Protein AF-A0A316F1B2-F1 (afdb_monomer_lite)

Foldseek 3Di:
DDDDDPPFPCPDDNDGDDDLVDWDDLPDFAKDKDWAQCDDPDPVSRDGDCVLVVVVVVQVVCVVVVHDAFDKDWDADPSRIIMIMGGDPQADSRGDGRDDDDPCRVVVHDPVDPPPDDVVVVVVVVVVVVVVVPDDD

InterPro domains:
  IPR012893 HipA-like, C-terminal [PF07804] (26-126)

Sequence (137 aa):
MHKRRFLSLTHAIGCLIRWAFVGPRPDEEHWLSKFGGVESANPNDHQAQPFNRVEYTYALLTKELGIDMAPVDFIEEPTGRFHFLTKRFDRTADGGRIHMHGLAGLAHIDYNIPRAYSYDQYFRWRRIMFVVSASPR

Organism: NCBI:txid942865

Secondary structure (DSSP, 8-state):
----------TTTS-----TTSPPPTT---EEEEPTT--SSSGGG----THHHHHHHHHHHHHHTT-----EEEEE-TTS-EEEEEE-TTB-TTSPBPP---HHHHTT--TTSTTS--HHHHHHHHHHHHHHHHS--

Structure (mmCIF, N/CA/C/O backbone):
data_AF-A0A316F1B2-F1
#
_entry.id   AF-A0A316F1B2-F1
#
loop_
_atom_site.group_PDB
_atom_site.id
_atom_site.type_symbol
_atom_site.label_atom_id
_atom_site.label_alt_id
_atom_site.label_comp_id
_atom_site.label_asym_id
_atom_site.label_entity_id
_atom_site.label_seq_id
_atom_site.pdbx_PDB_ins_code
_atom_site.Cartn_x
_atom_site.Cartn_y
_atom_site.Cartn_z
_atom_site.occupancy
_atom_site.B_iso_or_equiv
_atom_site.auth_seq_id
_atom_site.auth_comp_id
_atom_site.auth_asym_id
_atom_site.auth_atom_id
_atom_site.pdbx_PDB_model_num
ATOM 1 N N . MET A 1 1 ? 15.876 -1.567 42.263 1.00 32.38 1 MET A N 1
ATOM 2 C CA . MET A 1 1 ? 15.030 -2.250 41.256 1.00 32.38 1 MET A CA 1
ATOM 3 C C . MET A 1 1 ? 14.630 -1.259 40.169 1.00 32.38 1 MET A C 1
ATOM 5 O O . MET A 1 1 ? 13.634 -0.560 40.293 1.00 32.38 1 MET A O 1
ATOM 9 N N . HIS A 1 2 ? 15.455 -1.142 39.129 1.00 26.28 2 HIS A N 1
ATOM 10 C CA . HIS A 1 2 ? 15.215 -0.244 38.001 1.00 26.28 2 HIS A CA 1
ATOM 11 C C . HIS A 1 2 ? 14.246 -0.893 37.009 1.00 26.28 2 HIS A C 1
ATOM 13 O O . HIS A 1 2 ? 14.614 -1.819 36.285 1.00 26.28 2 HIS A O 1
ATOM 19 N N . LYS A 1 3 ? 12.994 -0.418 36.983 1.00 27.39 3 LYS A N 1
ATOM 20 C CA . LYS A 1 3 ? 12.063 -0.743 35.899 1.00 27.39 3 LYS A CA 1
ATOM 21 C C . LYS A 1 3 ? 12.595 -0.108 34.614 1.00 27.39 3 LYS A C 1
ATOM 23 O O . LYS A 1 3 ? 12.885 1.084 34.558 1.00 27.39 3 LYS A O 1
ATOM 28 N N . ARG A 1 4 ? 12.816 -0.983 33.637 1.00 26.22 4 ARG A N 1
ATOM 29 C CA . ARG A 1 4 ? 13.503 -0.747 32.370 1.00 26.22 4 ARG A CA 1
ATOM 30 C C . ARG A 1 4 ? 12.895 0.442 31.627 1.00 26.22 4 ARG A C 1
ATOM 32 O O . ARG A 1 4 ? 11.681 0.527 31.467 1.00 26.22 4 ARG A O 1
ATOM 39 N N . ARG A 1 5 ? 13.783 1.320 31.160 1.00 23.28 5 ARG A N 1
ATOM 40 C CA . ARG A 1 5 ? 13.513 2.390 30.201 1.00 23.28 5 ARG A CA 1
ATOM 41 C C . ARG A 1 5 ? 12.881 1.767 28.954 1.00 23.28 5 ARG A C 1
ATOM 43 O O . ARG A 1 5 ? 13.552 1.050 28.219 1.00 23.28 5 ARG A O 1
ATOM 50 N N . PHE A 1 6 ? 11.593 2.017 28.742 1.00 25.91 6 PHE A N 1
ATOM 51 C CA . PHE A 1 6 ? 10.985 1.887 27.425 1.00 25.91 6 PHE A CA 1
ATOM 52 C C . PHE A 1 6 ? 11.516 3.066 26.611 1.00 25.91 6 PHE A C 1
ATOM 54 O O . PHE A 1 6 ? 11.228 4.217 26.937 1.00 25.91 6 PHE A O 1
ATOM 61 N N . LEU A 1 7 ? 12.356 2.795 25.612 1.00 24.92 7 LEU A N 1
ATOM 62 C CA . LEU A 1 7 ? 12.759 3.811 24.648 1.00 24.92 7 LEU A CA 1
ATOM 63 C C . LEU A 1 7 ? 11.536 4.077 23.762 1.00 24.92 7 LEU A C 1
ATOM 65 O O . LEU A 1 7 ? 11.276 3.371 22.792 1.00 24.92 7 LEU A O 1
ATOM 69 N N . SER A 1 8 ? 10.713 5.023 24.197 1.00 28.61 8 SER A N 1
ATOM 70 C CA . SER A 1 8 ? 9.587 5.526 23.430 1.00 28.61 8 SER A CA 1
ATOM 71 C C . SER A 1 8 ? 10.141 6.474 22.370 1.00 28.61 8 SER A C 1
ATOM 73 O O . SER A 1 8 ? 10.709 7.511 22.710 1.00 28.61 8 SER A O 1
ATOM 75 N N . LEU A 1 9 ? 9.995 6.126 21.090 1.00 32.53 9 LEU A N 1
ATOM 76 C CA . LEU A 1 9 ? 10.216 7.028 19.952 1.00 32.53 9 LEU A CA 1
ATOM 77 C C . LEU A 1 9 ? 9.085 8.081 19.887 1.00 32.53 9 LEU A C 1
ATOM 79 O O . LEU A 1 9 ? 8.445 8.254 18.860 1.00 32.53 9 LEU A O 1
ATOM 83 N N . THR A 1 10 ? 8.784 8.762 20.999 1.00 39.09 10 THR A N 1
ATOM 84 C CA . THR A 1 10 ? 7.703 9.766 21.086 1.00 39.09 10 THR A CA 1
ATOM 85 C C . THR A 1 10 ? 8.151 11.191 20.780 1.00 39.09 10 THR A C 1
ATOM 87 O O . THR A 1 10 ? 7.342 12.105 20.888 1.00 39.09 10 THR A O 1
ATOM 90 N N . HIS A 1 11 ? 9.413 11.442 20.429 1.00 32.66 11 HIS A N 1
ATOM 91 C CA . HIS A 1 11 ? 9.947 12.801 20.559 1.00 32.66 11 HIS A CA 1
ATOM 92 C C . HIS A 1 11 ? 9.794 13.735 19.348 1.00 32.66 11 HIS A C 1
ATOM 94 O O . HIS A 1 11 ? 10.520 14.721 19.282 1.00 32.66 11 HIS A O 1
ATOM 100 N N . ALA A 1 12 ? 8.861 13.493 18.416 1.00 34.72 12 ALA A N 1
ATOM 101 C CA . ALA A 1 12 ? 8.674 14.452 17.317 1.00 34.72 12 ALA A CA 1
ATOM 102 C C . ALA 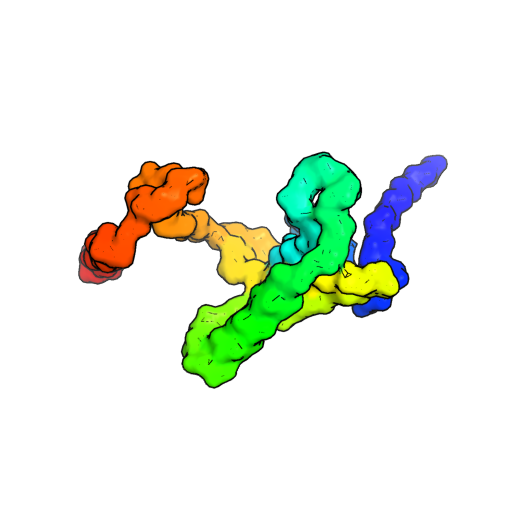A 1 12 ? 7.240 14.714 16.819 1.00 34.72 12 ALA A C 1
ATOM 104 O O . ALA A 1 12 ? 7.019 15.808 16.316 1.00 34.72 12 ALA A O 1
ATOM 105 N N . ILE A 1 13 ? 6.259 13.799 16.929 1.00 41.38 13 ILE A N 1
ATOM 106 C CA . ILE A 1 13 ? 4.991 13.960 16.159 1.00 41.38 13 ILE A CA 1
ATOM 107 C C . ILE A 1 13 ? 3.713 13.577 16.940 1.00 41.38 13 ILE A C 1
ATOM 109 O O . ILE A 1 13 ? 2.655 13.375 16.365 1.00 41.38 13 ILE A O 1
ATOM 113 N N . GLY A 1 14 ? 3.760 13.437 18.269 1.00 53.97 14 GLY A N 1
ATOM 114 C CA . GLY A 1 14 ? 2.555 13.121 19.065 1.00 53.97 14 GLY A CA 1
ATOM 115 C C . GLY A 1 14 ? 1.926 11.736 18.810 1.00 53.97 14 GLY A C 1
ATOM 116 O O . GLY A 1 14 ? 0.950 11.381 19.463 1.00 53.97 14 GLY A O 1
ATOM 117 N N . CYS A 1 15 ? 2.499 10.923 17.917 1.00 60.22 15 CYS A N 1
ATOM 118 C CA . CYS A 1 15 ? 2.074 9.552 17.653 1.00 60.22 15 CYS A CA 1
ATOM 119 C C . CYS A 1 15 ? 2.814 8.575 18.585 1.00 60.22 15 CYS A C 1
ATOM 121 O O . CYS A 1 15 ? 4.048 8.516 18.594 1.00 60.22 15 CYS A O 1
ATOM 123 N N . LEU A 1 16 ? 2.072 7.809 19.391 1.00 74.50 16 LEU A N 1
ATOM 124 C CA . LEU A 1 16 ? 2.637 6.780 20.266 1.00 74.50 16 LEU A CA 1
ATOM 125 C C . LEU A 1 16 ? 2.839 5.481 19.475 1.00 74.50 16 LEU A C 1
ATOM 127 O O . LEU A 1 16 ? 1.909 4.698 19.299 1.00 74.50 16 LEU A O 1
ATOM 131 N N . ILE A 1 17 ? 4.070 5.217 19.037 1.00 83.31 17 ILE A N 1
ATOM 132 C CA . ILE A 1 17 ? 4.409 3.952 18.376 1.00 83.31 17 ILE A CA 1
ATOM 133 C C . ILE A 1 17 ? 4.743 2.898 19.429 1.00 83.31 17 ILE A C 1
ATOM 135 O O . ILE A 1 17 ? 5.656 3.065 20.243 1.00 83.31 17 ILE A O 1
ATOM 139 N 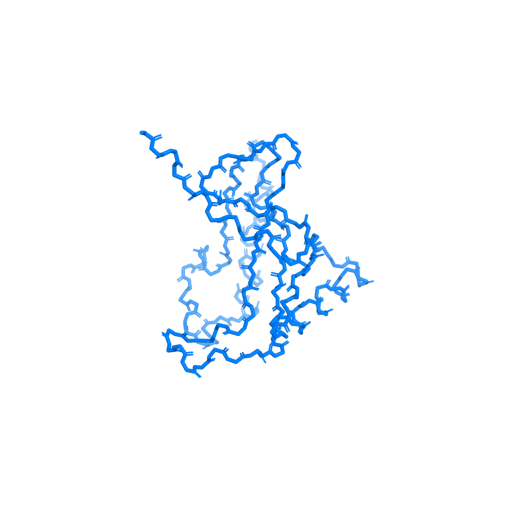N . ARG A 1 18 ? 4.028 1.774 19.383 1.00 85.88 18 ARG A N 1
ATOM 140 C CA . ARG A 1 18 ? 4.292 0.605 20.225 1.00 85.88 18 ARG A CA 1
ATOM 141 C C . ARG A 1 18 ? 4.874 -0.547 19.421 1.00 85.88 18 ARG A C 1
ATOM 143 O O . ARG A 1 18 ? 4.630 -0.704 18.230 1.00 85.88 18 ARG A O 1
ATOM 150 N N . TRP A 1 19 ? 5.645 -1.380 20.113 1.00 79.56 19 TRP A N 1
ATOM 151 C CA . TRP A 1 19 ? 6.234 -2.585 19.540 1.00 79.56 19 TRP A CA 1
ATOM 152 C C . TRP A 1 19 ? 5.157 -3.552 19.046 1.00 79.56 19 TRP A C 1
ATOM 154 O O . TRP A 1 19 ? 4.308 -3.986 19.822 1.00 79.56 19 TRP A O 1
ATOM 164 N N . ALA A 1 20 ? 5.265 -3.972 17.784 1.00 76.88 20 ALA A N 1
ATOM 165 C CA . ALA A 1 20 ? 4.284 -4.832 17.116 1.00 76.88 20 ALA A CA 1
ATOM 166 C C . ALA A 1 20 ? 4.151 -6.255 17.702 1.00 76.88 20 ALA A C 1
ATOM 168 O O . ALA A 1 20 ? 3.231 -6.982 17.336 1.00 76.88 20 ALA A O 1
ATOM 169 N N . PHE A 1 21 ? 5.065 -6.674 18.586 1.00 77.62 21 PHE A N 1
ATOM 170 C CA . PHE A 1 21 ? 5.000 -7.968 19.281 1.00 77.62 21 PHE A CA 1
ATOM 171 C C . PHE A 1 21 ? 4.114 -7.951 20.529 1.00 77.62 21 PHE A C 1
ATOM 173 O O . PHE A 1 21 ? 3.834 -9.008 21.090 1.00 77.62 21 PHE A O 1
ATOM 180 N N . VAL A 1 22 ? 3.678 -6.773 20.976 1.00 83.62 22 VAL A N 1
ATOM 181 C CA . VAL A 1 22 ? 2.729 -6.649 22.080 1.00 83.62 22 VAL A CA 1
ATOM 182 C C . VAL A 1 22 ? 1.333 -6.482 21.491 1.00 83.62 22 VAL A C 1
ATOM 184 O O . VAL A 1 22 ? 1.163 -5.735 20.530 1.00 83.62 22 VAL A O 1
ATOM 187 N N . GLY A 1 23 ? 0.338 -7.161 22.070 1.00 80.50 23 GLY A N 1
ATOM 188 C CA . GLY A 1 23 ? -1.056 -7.017 21.645 1.00 80.50 23 GLY A CA 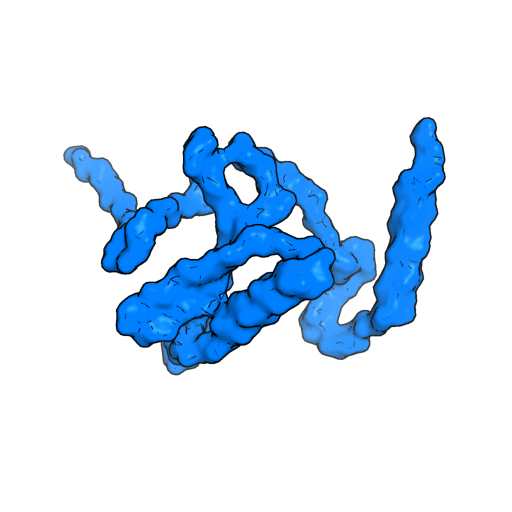1
ATOM 189 C C . GLY A 1 23 ? -1.513 -5.547 21.632 1.00 80.50 23 GLY A C 1
ATOM 190 O O . GLY 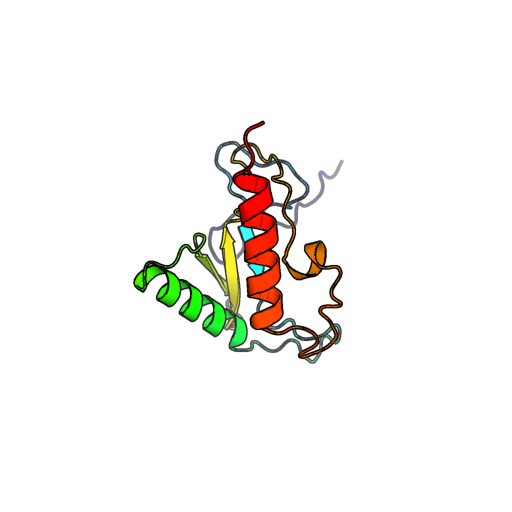A 1 23 ? -1.006 -4.742 22.440 1.00 80.50 23 GLY A O 1
ATOM 191 N N . PRO A 1 24 ? -2.419 -5.183 20.704 1.00 85.75 24 PRO A N 1
ATOM 192 C CA . PRO A 1 24 ? -2.999 -3.848 20.664 1.00 85.75 24 PRO A CA 1
ATOM 193 C C . PRO A 1 24 ? -3.889 -3.621 21.890 1.00 85.75 24 PRO A C 1
ATOM 195 O O . PRO A 1 24 ? -4.438 -4.561 22.471 1.00 85.75 24 PRO A O 1
ATOM 198 N N . ARG A 1 25 ? -4.016 -2.362 22.297 1.00 87.75 25 ARG A N 1
ATOM 199 C CA . ARG A 1 25 ? -5.077 -1.920 23.210 1.00 87.75 25 ARG A CA 1
ATOM 200 C C . ARG A 1 25 ? -6.366 -1.630 22.423 1.00 87.75 25 ARG A C 1
ATOM 202 O O . ARG A 1 25 ? -6.294 -1.507 21.204 1.00 87.75 25 ARG A O 1
ATOM 209 N N . PRO A 1 26 ? -7.532 -1.505 23.088 1.00 83.06 26 PRO A N 1
ATOM 210 C CA . PRO A 1 26 ? -8.812 -1.268 22.407 1.00 83.06 26 PRO A CA 1
ATOM 211 C C . PRO A 1 26 ? -8.856 -0.022 21.507 1.00 83.06 26 PRO A C 1
ATOM 213 O O . PRO A 1 26 ? -9.674 0.041 20.597 1.00 83.06 26 PRO A O 1
ATOM 216 N N . ASP A 1 27 ? -8.002 0.963 21.771 1.00 86.06 27 ASP A N 1
ATOM 217 C CA . ASP A 1 27 ? -7.892 2.245 21.071 1.00 86.06 27 ASP A CA 1
ATOM 218 C C . ASP A 1 27 ? -6.705 2.315 20.094 1.00 86.06 27 ASP A C 1
ATOM 220 O O . ASP A 1 27 ? -6.415 3.372 19.537 1.00 86.06 27 ASP A O 1
ATOM 224 N N . GLU A 1 28 ? -6.001 1.203 19.880 1.00 87.94 28 GLU A N 1
ATOM 225 C CA . GLU A 1 28 ? -4.802 1.165 19.050 1.00 87.94 28 GLU A CA 1
ATOM 226 C C . GLU A 1 28 ? -5.034 0.452 17.721 1.00 87.94 28 GLU A C 1
ATOM 228 O O . GLU A 1 28 ? -5.789 -0.512 17.609 1.00 87.94 28 GLU A O 1
ATOM 233 N N . GLU A 1 29 ? -4.306 0.898 16.702 1.00 90.12 29 GLU A N 1
ATOM 234 C CA . GLU A 1 29 ? -4.412 0.361 15.354 1.00 90.12 29 GLU A CA 1
ATOM 235 C C . GLU A 1 29 ? -3.102 -0.259 14.870 1.00 90.12 29 GLU A C 1
ATOM 237 O O . GLU A 1 29 ? -2.000 0.099 15.293 1.00 90.12 29 GLU A O 1
ATOM 242 N N . HIS A 1 30 ? -3.218 -1.172 13.907 1.00 91.56 30 HIS A N 1
ATOM 243 C CA . HIS A 1 30 ? -2.070 -1.798 13.273 1.00 91.56 30 HIS A CA 1
ATOM 244 C C . HIS A 1 30 ? -1.666 -1.073 11.995 1.00 91.56 30 HIS A C 1
ATOM 246 O O . HIS A 1 30 ? -2.388 -1.079 11.000 1.00 91.56 30 HIS A O 1
ATOM 252 N N . TRP A 1 31 ? -0.452 -0.537 12.007 1.00 93.12 31 TRP A N 1
ATOM 253 C CA . TRP A 1 31 ? 0.150 0.154 10.875 1.00 93.12 31 TRP A CA 1
ATOM 254 C C . TRP A 1 31 ? 1.440 -0.540 10.441 1.00 93.12 31 TRP A C 1
ATOM 256 O O . TRP A 1 31 ? 2.148 -1.154 11.244 1.00 93.12 31 TRP A O 1
ATOM 266 N N . LEU A 1 32 ? 1.725 -0.474 9.145 1.00 92.62 32 LEU A N 1
ATOM 267 C CA . LEU A 1 32 ? 2.999 -0.840 8.550 1.00 92.62 32 LEU A CA 1
ATOM 268 C C . LEU A 1 32 ? 3.748 0.449 8.222 1.00 92.62 32 LEU A C 1
ATOM 270 O O . LEU A 1 32 ? 3.214 1.312 7.528 1.00 92.62 32 LEU A O 1
ATOM 274 N N . SER A 1 33 ? 4.979 0.555 8.714 1.00 91.50 33 SER A N 1
ATOM 275 C CA . SER A 1 33 ? 5.863 1.682 8.434 1.00 91.50 33 SER A CA 1
ATOM 276 C C . SER A 1 33 ? 6.959 1.269 7.464 1.00 91.50 33 SER A C 1
ATOM 278 O O . SER A 1 33 ? 7.662 0.282 7.698 1.00 91.50 33 SER A O 1
ATOM 280 N N . LYS A 1 34 ? 7.108 2.037 6.386 1.00 89.69 34 LYS A N 1
ATOM 281 C CA . LYS A 1 34 ? 8.269 2.003 5.503 1.00 89.69 34 LYS A CA 1
ATOM 282 C C . LYS A 1 34 ? 9.176 3.168 5.862 1.00 89.69 34 LYS A C 1
ATOM 284 O O . LYS A 1 34 ? 8.791 4.334 5.734 1.00 89.69 34 LYS A O 1
ATOM 289 N N . PHE A 1 35 ? 10.385 2.848 6.311 1.00 87.75 35 PHE A N 1
ATOM 290 C CA . PHE A 1 35 ? 11.339 3.855 6.750 1.00 87.75 35 PHE A CA 1
ATOM 291 C C . PHE A 1 35 ? 11.948 4.606 5.564 1.00 87.75 35 PHE A C 1
ATOM 293 O O . PHE A 1 35 ? 12.322 3.989 4.569 1.00 87.75 35 PHE A O 1
ATOM 300 N N . GLY A 1 36 ? 12.027 5.934 5.666 1.00 83.94 36 GLY A N 1
ATOM 301 C CA . GLY A 1 36 ? 12.722 6.763 4.686 1.00 83.94 36 GLY A CA 1
ATOM 302 C C . GLY A 1 36 ? 14.233 6.710 4.884 1.00 83.94 36 GLY A C 1
ATOM 303 O O . GLY A 1 36 ? 14.713 6.771 6.016 1.00 83.94 36 GLY A O 1
ATOM 304 N N . GLY A 1 37 ? 14.976 6.619 3.779 1.00 74.25 37 GLY A N 1
ATOM 305 C CA . GLY A 1 37 ? 16.441 6.652 3.781 1.00 74.25 37 GLY A CA 1
ATOM 306 C C . GLY A 1 37 ? 17.122 5.374 4.271 1.00 74.25 37 GLY A C 1
ATOM 307 O O . GLY A 1 37 ? 18.200 5.445 4.849 1.00 74.25 37 GLY A O 1
ATOM 308 N N . VAL A 1 38 ? 16.496 4.213 4.058 1.00 68.75 38 VAL A N 1
ATOM 309 C CA . VAL A 1 38 ? 17.101 2.893 4.294 1.00 68.75 38 VAL A CA 1
ATOM 310 C C . VAL A 1 38 ? 17.173 2.160 2.953 1.00 68.75 38 VAL A C 1
ATOM 312 O O . VAL A 1 38 ? 16.228 1.478 2.569 1.00 68.75 38 VAL A O 1
ATOM 315 N N . GLU A 1 39 ? 18.266 2.345 2.211 1.00 58.72 39 GLU A N 1
ATOM 316 C CA . GLU A 1 39 ? 18.469 1.692 0.904 1.00 58.72 39 GLU A CA 1
ATOM 317 C C . GLU A 1 39 ? 19.290 0.401 0.997 1.00 58.72 39 GLU A C 1
ATOM 319 O O . GLU A 1 39 ? 19.057 -0.541 0.241 1.00 58.72 39 GLU A O 1
ATOM 324 N N . SER A 1 40 ? 20.247 0.331 1.926 1.00 57.31 40 SER A N 1
ATOM 325 C CA . SER A 1 40 ? 21.172 -0.795 2.035 1.00 57.31 40 SER A CA 1
ATOM 326 C C . SER A 1 40 ? 21.567 -1.066 3.491 1.00 57.31 40 SER A C 1
ATOM 328 O O . SER A 1 40 ? 21.388 -0.235 4.387 1.00 57.31 40 SER A O 1
ATOM 330 N N . ALA A 1 41 ? 22.134 -2.249 3.747 1.00 56.34 41 ALA A N 1
ATOM 331 C CA . ALA A 1 41 ? 22.735 -2.574 5.043 1.00 56.34 41 ALA A CA 1
ATOM 332 C C . ALA A 1 41 ? 23.968 -1.702 5.365 1.00 56.34 41 ALA A C 1
ATOM 334 O O . ALA A 1 41 ? 24.464 -1.756 6.489 1.00 56.34 41 ALA A O 1
ATOM 335 N N . ASN A 1 42 ? 24.459 -0.911 4.402 1.00 55.19 42 ASN A N 1
ATOM 336 C CA . ASN A 1 42 ? 25.563 0.015 4.584 1.00 55.19 42 ASN A CA 1
ATOM 337 C C . ASN A 1 42 ? 25.042 1.355 5.148 1.00 55.19 42 ASN A C 1
ATOM 339 O O . ASN A 1 42 ? 24.309 2.062 4.455 1.00 55.19 42 ASN A O 1
ATOM 343 N N . PRO A 1 43 ? 25.433 1.746 6.377 1.00 58.53 43 PRO A N 1
ATOM 344 C CA . PRO A 1 43 ? 24.976 2.980 7.024 1.00 58.53 43 PRO A CA 1
ATOM 345 C C . PRO A 1 43 ? 25.282 4.266 6.249 1.00 58.53 43 PRO A C 1
ATOM 347 O O . PRO A 1 43 ? 24.636 5.288 6.469 1.00 58.53 43 PRO A O 1
ATOM 350 N N . ASN A 1 44 ? 26.269 4.228 5.351 1.00 58.12 44 ASN A N 1
ATOM 351 C CA . ASN A 1 44 ? 26.688 5.393 4.574 1.00 58.12 44 ASN A CA 1
ATOM 352 C C . ASN A 1 44 ? 25.726 5.736 3.423 1.00 58.12 44 ASN A C 1
ATOM 354 O O . ASN A 1 44 ? 25.755 6.865 2.937 1.00 58.12 44 ASN A O 1
ATOM 358 N N . ASP A 1 45 ? 24.838 4.812 3.043 1.00 60.00 45 ASP A N 1
ATOM 359 C CA . ASP A 1 45 ? 23.845 5.016 1.978 1.00 60.00 45 ASP A CA 1
ATOM 360 C C . ASP A 1 45 ? 22.490 5.501 2.542 1.00 60.00 45 ASP A C 1
ATOM 362 O O . ASP A 1 45 ? 21.463 5.475 1.868 1.00 60.00 45 ASP A O 1
ATOM 366 N N . HIS A 1 46 ? 22.444 5.928 3.813 1.00 64.56 46 HIS A N 1
ATOM 367 C CA . HIS A 1 46 ? 21.198 6.241 4.534 1.00 64.56 46 HIS A CA 1
ATOM 368 C C . HIS A 1 46 ? 20.737 7.698 4.370 1.00 64.56 46 HIS A C 1
ATOM 370 O O . HIS A 1 46 ? 20.346 8.365 5.342 1.00 64.56 46 HIS A O 1
ATOM 376 N N . GLN A 1 47 ? 20.813 8.218 3.143 1.00 65.25 47 GLN A N 1
ATOM 377 C CA . GLN A 1 47 ? 20.331 9.562 2.817 1.00 65.25 47 GLN A CA 1
ATOM 378 C C . GLN A 1 47 ? 18.813 9.573 2.612 1.00 65.25 47 GLN A C 1
ATOM 380 O O . GLN A 1 47 ? 18.217 8.590 2.180 1.00 65.25 47 GLN A O 1
ATOM 385 N N . ALA A 1 48 ? 18.167 10.693 2.948 1.00 67.00 48 ALA A N 1
ATOM 386 C CA . ALA A 1 48 ? 16.732 10.855 2.753 1.00 67.00 48 ALA A CA 1
ATOM 387 C C . ALA A 1 48 ? 16.414 10.918 1.252 1.00 67.00 48 ALA A C 1
ATOM 389 O O . ALA A 1 48 ? 16.714 11.902 0.582 1.00 67.00 48 ALA A O 1
ATOM 390 N N . GLN A 1 49 ? 15.805 9.855 0.739 1.00 75.12 49 GLN A N 1
ATOM 391 C CA . GLN A 1 49 ? 15.464 9.707 -0.673 1.00 75.12 49 GLN A CA 1
ATOM 392 C C . GLN A 1 49 ? 13.968 9.944 -0.894 1.00 75.12 49 GLN A C 1
ATOM 394 O O . GLN A 1 49 ? 13.164 9.738 0.023 1.00 75.12 49 GLN A O 1
ATOM 399 N N . PRO A 1 50 ? 13.549 10.358 -2.102 1.00 82.12 50 PRO A N 1
ATOM 400 C CA . PRO A 1 50 ? 12.166 10.750 -2.350 1.00 82.12 50 PRO A CA 1
ATOM 401 C C . PRO A 1 50 ? 11.188 9.569 -2.432 1.00 82.12 50 PRO A C 1
ATOM 403 O O . PRO A 1 50 ? 9.985 9.804 -2.512 1.00 82.12 50 PRO A O 1
ATOM 406 N N . PHE A 1 51 ? 11.654 8.314 -2.403 1.00 86.56 51 PHE A N 1
ATOM 407 C CA . PHE A 1 51 ? 10.821 7.131 -2.659 1.00 86.56 51 PHE A CA 1
ATOM 408 C C . PHE A 1 51 ? 9.566 7.064 -1.788 1.00 86.56 51 PHE A C 1
ATOM 410 O O . PHE A 1 51 ? 8.473 6.887 -2.310 1.00 86.56 51 PHE A O 1
ATOM 417 N N . ASN A 1 52 ? 9.688 7.285 -0.480 1.00 90.69 52 ASN A N 1
ATOM 418 C CA . ASN A 1 52 ? 8.549 7.203 0.437 1.00 90.69 52 ASN A CA 1
ATOM 419 C C . ASN A 1 52 ? 7.530 8.328 0.190 1.00 90.69 52 ASN A C 1
ATOM 421 O O . ASN A 1 52 ? 6.329 8.110 0.340 1.00 90.69 52 ASN A O 1
ATOM 425 N N . ARG A 1 53 ? 7.989 9.518 -0.233 1.00 92.81 53 ARG A N 1
ATOM 426 C CA . ARG A 1 53 ? 7.094 10.613 -0.643 1.00 92.81 53 ARG A CA 1
ATOM 427 C C . ARG A 1 53 ? 6.365 10.255 -1.935 1.00 92.81 53 ARG A C 1
ATOM 429 O O . ARG A 1 53 ? 5.158 10.440 -2.013 1.00 92.81 53 ARG A O 1
ATOM 436 N N . VAL A 1 54 ? 7.080 9.682 -2.905 1.00 93.88 54 VAL A N 1
ATOM 437 C CA . VAL A 1 54 ? 6.498 9.194 -4.164 1.00 93.88 54 VAL A CA 1
ATOM 438 C C . VAL A 1 54 ? 5.438 8.122 -3.893 1.00 93.88 54 VAL A C 1
ATOM 440 O O . VAL A 1 54 ? 4.326 8.226 -4.406 1.00 93.88 54 VAL A O 1
ATOM 443 N N . GLU A 1 55 ? 5.729 7.134 -3.042 1.00 94.12 55 GLU A N 1
ATOM 444 C CA . GLU A 1 55 ? 4.758 6.108 -2.638 1.00 94.12 55 GLU A CA 1
ATOM 445 C C . GLU A 1 55 ? 3.511 6.713 -1.974 1.00 94.12 55 GLU A C 1
ATOM 447 O O . GLU A 1 55 ? 2.390 6.329 -2.312 1.00 94.12 55 GLU A O 1
ATOM 452 N N . TYR A 1 56 ? 3.684 7.692 -1.078 1.00 95.81 56 TYR A N 1
ATOM 453 C CA . TYR A 1 56 ? 2.568 8.394 -0.441 1.00 95.81 56 TYR A CA 1
ATOM 454 C C . TYR A 1 56 ? 1.698 9.141 -1.461 1.00 95.81 56 TYR A C 1
ATOM 456 O O . TYR A 1 56 ? 0.474 9.016 -1.437 1.00 95.81 56 TYR A O 1
ATOM 464 N N . THR A 1 57 ? 2.310 9.855 -2.411 1.00 96.81 57 THR A N 1
ATOM 465 C CA . THR A 1 57 ? 1.583 10.543 -3.488 1.00 96.81 57 THR A CA 1
ATOM 466 C C . THR A 1 57 ? 0.775 9.568 -4.344 1.00 96.81 57 THR A C 1
ATOM 468 O O . THR A 1 57 ? -0.399 9.826 -4.611 1.00 96.81 57 THR A O 1
ATOM 471 N N . TYR A 1 58 ? 1.351 8.425 -4.734 1.00 96.94 58 TYR A N 1
ATOM 472 C CA . TYR A 1 58 ? 0.613 7.404 -5.483 1.00 96.94 58 TYR A CA 1
ATOM 473 C C . TYR A 1 58 ? -0.544 6.810 -4.675 1.00 96.94 58 TYR A C 1
ATOM 475 O O . TYR A 1 58 ? -1.612 6.563 -5.235 1.00 96.94 58 TYR A O 1
ATOM 483 N N . ALA A 1 59 ? -0.374 6.615 -3.366 1.00 96.69 59 ALA A N 1
ATOM 484 C CA . ALA A 1 59 ? -1.449 6.137 -2.504 1.00 96.69 59 ALA A CA 1
ATOM 485 C C . ALA A 1 59 ? -2.622 7.128 -2.419 1.00 96.69 59 ALA A C 1
ATOM 487 O O . ALA A 1 59 ? -3.777 6.704 -2.460 1.00 96.69 59 ALA A O 1
ATOM 488 N N . LEU A 1 60 ? -2.341 8.434 -2.341 1.00 97.00 60 LEU A N 1
ATOM 489 C CA . LEU A 1 60 ? -3.376 9.471 -2.387 1.00 97.00 60 LEU A CA 1
ATOM 490 C C . LEU A 1 60 ? -4.101 9.473 -3.737 1.00 97.00 60 LEU A C 1
ATOM 492 O O . LEU A 1 60 ? -5.326 9.407 -3.767 1.00 97.00 60 LEU A O 1
ATOM 496 N N . LEU A 1 61 ? -3.358 9.447 -4.847 1.00 97.81 61 LEU A N 1
ATOM 497 C CA . LEU A 1 61 ? -3.940 9.393 -6.192 1.00 97.81 61 LEU A CA 1
ATOM 498 C C . LEU A 1 61 ? -4.832 8.157 -6.387 1.00 97.81 61 LEU A C 1
ATOM 500 O O . LEU A 1 61 ? -5.903 8.248 -6.975 1.00 97.81 61 LEU A O 1
ATOM 504 N N . THR A 1 62 ? -4.406 7.005 -5.869 1.00 97.62 62 THR A N 1
ATOM 505 C CA . THR A 1 62 ? -5.166 5.748 -5.942 1.00 97.62 62 THR A CA 1
ATOM 506 C C . THR A 1 62 ? -6.550 5.897 -5.299 1.00 97.62 62 THR A C 1
ATOM 508 O O . THR A 1 62 ? -7.541 5.462 -5.885 1.00 97.62 62 THR A O 1
ATOM 511 N N . LYS A 1 63 ? -6.634 6.581 -4.147 1.00 95.25 63 LYS A N 1
ATOM 512 C CA . LYS A 1 63 ? -7.910 6.868 -3.473 1.00 95.25 63 LYS A CA 1
ATOM 513 C C . LYS A 1 63 ? -8.793 7.819 -4.275 1.00 95.25 63 LYS A C 1
ATOM 515 O O . LYS A 1 63 ? -9.979 7.548 -4.422 1.00 95.25 63 LYS A O 1
ATOM 520 N N . GLU A 1 64 ? -8.217 8.889 -4.822 1.00 97.06 64 GLU A N 1
ATOM 521 C CA . GLU A 1 64 ? -8.945 9.850 -5.668 1.00 97.06 64 GLU A CA 1
ATOM 522 C C . GLU A 1 64 ? -9.527 9.191 -6.929 1.00 97.06 64 GLU A C 1
ATOM 524 O O . GLU A 1 64 ? -10.598 9.563 -7.402 1.00 97.06 64 GLU A O 1
ATOM 529 N N . LEU A 1 65 ? -8.858 8.160 -7.453 1.00 98.19 65 LEU A N 1
ATOM 530 C CA . LEU A 1 65 ? -9.328 7.374 -8.596 1.00 98.19 65 LEU A CA 1
ATOM 531 C C . LEU A 1 65 ? -10.358 6.289 -8.226 1.00 98.19 65 LEU A C 1
ATOM 533 O O . LEU A 1 65 ? -10.791 5.541 -9.103 1.00 98.19 65 LEU A O 1
ATOM 537 N N . GLY A 1 66 ? -10.745 6.171 -6.953 1.00 96.75 66 GLY A N 1
ATOM 538 C CA . GLY A 1 66 ? -11.706 5.166 -6.488 1.00 96.75 66 GLY A CA 1
ATOM 539 C C . GLY A 1 66 ? -11.173 3.729 -6.497 1.00 96.75 66 GLY A C 1
ATOM 540 O O . GLY A 1 66 ? -11.961 2.784 -6.466 1.00 96.75 66 GLY A O 1
ATOM 541 N N . ILE A 1 67 ? -9.851 3.543 -6.554 1.00 97.44 67 ILE A N 1
ATOM 542 C CA . ILE A 1 67 ? -9.216 2.230 -6.418 1.00 97.44 67 ILE A CA 1
ATOM 543 C C . ILE A 1 67 ? -9.085 1.919 -4.923 1.00 97.44 67 ILE A C 1
ATOM 545 O O . ILE A 1 67 ? -8.635 2.761 -4.144 1.00 97.44 67 ILE A O 1
ATOM 549 N N . ASP A 1 68 ? -9.466 0.702 -4.524 1.00 95.94 68 ASP A N 1
ATOM 550 C CA . ASP A 1 68 ? -9.386 0.265 -3.128 1.00 95.94 68 ASP A CA 1
ATOM 551 C C . ASP A 1 68 ? -7.943 0.344 -2.604 1.00 95.94 68 ASP A C 1
ATOM 553 O O . ASP A 1 68 ? -7.020 -0.261 -3.157 1.00 95.94 68 ASP A O 1
ATOM 557 N N . MET A 1 69 ? -7.754 1.128 -1.544 1.00 95.06 69 MET A N 1
ATOM 558 C CA . MET A 1 69 ? -6.458 1.404 -0.944 1.00 95.06 69 MET A CA 1
ATOM 559 C C . MET A 1 69 ? -6.615 1.613 0.556 1.00 95.06 69 MET A C 1
ATOM 561 O O . MET A 1 69 ? -7.448 2.398 1.018 1.00 95.06 69 MET A O 1
ATOM 565 N N . ALA A 1 70 ? -5.749 0.954 1.323 1.00 94.75 70 ALA A N 1
ATOM 566 C CA . ALA A 1 70 ? -5.725 1.105 2.768 1.00 94.75 70 ALA A CA 1
ATOM 567 C C . ALA A 1 70 ? -5.503 2.578 3.181 1.00 94.75 70 ALA A C 1
ATOM 569 O O . ALA A 1 70 ? -4.870 3.357 2.455 1.00 94.75 70 ALA A O 1
ATOM 570 N N . PRO A 1 71 ? -5.979 2.993 4.369 1.00 95.31 71 PRO A N 1
ATOM 571 C CA . PRO A 1 71 ? -5.592 4.267 4.962 1.00 95.31 71 PRO A CA 1
ATOM 572 C C . PRO A 1 71 ? -4.067 4.448 4.954 1.00 95.31 71 PRO A C 1
ATOM 574 O O . PRO A 1 71 ? -3.318 3.497 5.190 1.00 95.31 71 PRO A O 1
ATOM 577 N N . VAL A 1 72 ? -3.616 5.663 4.638 1.00 95.69 72 VAL A N 1
ATOM 578 C CA . VAL A 1 72 ? -2.193 6.014 4.571 1.00 95.69 72 VAL A CA 1
ATOM 579 C C . VAL A 1 72 ? -1.959 7.290 5.347 1.00 95.69 72 VAL A C 1
ATOM 581 O O . VAL A 1 72 ? -2.855 8.128 5.412 1.00 95.69 72 VAL A O 1
ATOM 584 N N . ASP A 1 73 ? -0.770 7.398 5.916 1.00 94.94 73 ASP A N 1
ATOM 585 C CA . ASP A 1 73 ? -0.305 8.541 6.695 1.00 94.94 73 ASP A CA 1
ATOM 586 C C . ASP A 1 73 ? 1.230 8.625 6.581 1.00 94.94 73 ASP A C 1
ATOM 588 O O . ASP A 1 73 ? 1.852 7.825 5.869 1.00 94.94 73 ASP A O 1
ATOM 592 N N . PHE A 1 74 ? 1.865 9.566 7.270 1.00 93.19 74 PHE A N 1
ATOM 593 C CA . PHE A 1 74 ? 3.315 9.701 7.273 1.00 93.19 74 PHE A CA 1
ATOM 594 C C . PHE A 1 74 ? 3.872 10.239 8.591 1.00 93.19 74 PHE A C 1
ATOM 596 O O . PHE A 1 74 ? 3.188 10.853 9.402 1.00 93.19 74 PHE A O 1
ATOM 603 N N . ILE A 1 75 ? 5.167 10.008 8.788 1.00 91.00 75 ILE A N 1
ATOM 604 C CA . ILE A 1 75 ? 5.974 10.603 9.857 1.00 91.00 75 ILE A CA 1
ATOM 605 C C . ILE A 1 75 ? 7.132 11.311 9.171 1.00 91.00 75 ILE A C 1
ATOM 607 O O . ILE A 1 75 ? 7.860 10.691 8.399 1.00 91.00 75 ILE A O 1
ATOM 611 N N . GLU A 1 76 ? 7.312 12.595 9.451 1.00 89.69 76 GLU A N 1
ATOM 612 C CA . GLU A 1 76 ? 8.441 13.374 8.949 1.00 89.69 76 GLU A CA 1
ATOM 613 C C . GLU A 1 76 ? 9.355 13.772 10.110 1.00 89.69 76 GLU A C 1
ATOM 615 O O . GLU A 1 76 ? 8.939 14.440 11.056 1.00 89.69 76 GLU A O 1
ATOM 620 N N . GLU A 1 77 ? 10.603 13.313 10.066 1.00 87.12 77 GLU A N 1
ATOM 621 C CA . GLU A 1 77 ? 11.602 13.663 11.068 1.00 87.12 77 GLU A CA 1
ATOM 622 C C . GLU A 1 77 ? 12.150 15.079 10.825 1.00 87.12 77 GLU A C 1
ATOM 624 O O . GLU A 1 77 ? 12.284 15.500 9.674 1.00 87.12 77 GLU A O 1
ATOM 629 N N . PRO A 1 78 ? 12.622 15.779 11.874 1.00 84.88 78 PRO A N 1
ATOM 630 C CA . PRO A 1 78 ? 13.340 17.049 11.719 1.00 84.88 78 PRO A CA 1
ATOM 631 C C . PRO A 1 78 ? 14.587 16.961 10.821 1.00 84.88 78 PRO A C 1
ATOM 633 O O . PRO A 1 78 ? 15.066 17.970 10.317 1.00 84.88 78 PRO A O 1
ATOM 636 N N . THR A 1 79 ? 15.120 15.753 10.626 1.00 81.81 79 THR A N 1
ATOM 637 C CA . THR A 1 79 ? 16.248 15.447 9.733 1.00 81.81 79 THR A CA 1
ATOM 638 C C . THR A 1 79 ? 15.868 15.481 8.245 1.00 81.81 79 THR A C 1
ATOM 640 O O . THR A 1 79 ? 16.743 15.343 7.393 1.00 81.81 79 THR A O 1
ATOM 643 N N . GLY A 1 80 ? 14.579 15.633 7.916 1.00 82.81 80 GLY A N 1
ATOM 644 C CA . GLY A 1 80 ? 14.041 15.595 6.553 1.00 82.81 80 GLY A CA 1
ATOM 645 C C . GLY A 1 80 ? 13.671 14.192 6.058 1.00 82.81 80 GLY A C 1
ATOM 646 O O . GLY A 1 80 ? 13.205 14.043 4.924 1.00 82.81 80 GLY A O 1
ATOM 647 N N . ARG A 1 81 ? 13.854 13.150 6.885 1.00 86.12 81 ARG A N 1
ATOM 648 C CA . ARG A 1 81 ? 13.424 11.784 6.556 1.00 86.12 81 ARG A CA 1
ATOM 649 C C . ARG A 1 81 ? 11.906 11.675 6.589 1.00 86.12 81 ARG A C 1
ATOM 651 O O . ARG A 1 81 ? 11.258 12.130 7.525 1.00 86.12 81 ARG A O 1
ATOM 658 N N . PHE A 1 82 ? 11.358 11.029 5.566 1.00 90.38 82 PHE A N 1
ATOM 659 C CA . PHE A 1 82 ? 9.925 10.825 5.404 1.00 90.38 82 PHE A CA 1
ATOM 660 C C . PHE A 1 82 ? 9.604 9.333 5.467 1.00 90.38 82 PHE A C 1
ATOM 662 O O . PHE A 1 82 ? 10.051 8.557 4.621 1.00 90.38 82 PHE A O 1
ATOM 669 N N . HIS A 1 83 ? 8.831 8.927 6.466 1.00 90.69 83 HIS A N 1
ATOM 670 C CA . HIS A 1 83 ? 8.404 7.550 6.677 1.00 90.69 83 HIS A CA 1
ATOM 671 C C . HIS A 1 83 ? 6.958 7.409 6.218 1.00 90.69 83 HIS A C 1
ATOM 673 O O . HIS A 1 83 ? 6.081 8.138 6.675 1.00 90.69 83 HIS A O 1
ATOM 679 N N . PHE A 1 84 ? 6.712 6.459 5.322 1.00 92.69 84 PHE A N 1
ATOM 680 C CA . PHE A 1 84 ? 5.379 6.187 4.801 1.00 92.69 84 PHE A CA 1
ATOM 681 C C . PHE A 1 84 ? 4.676 5.175 5.702 1.00 92.69 84 PHE A C 1
ATOM 683 O O . PHE A 1 84 ? 5.245 4.129 6.025 1.00 92.69 84 PHE A O 1
ATOM 690 N N . LEU A 1 85 ? 3.440 5.474 6.089 1.00 94.69 85 LEU A N 1
ATOM 691 C CA . LEU A 1 85 ? 2.602 4.612 6.908 1.00 94.69 85 LEU A CA 1
ATOM 692 C C . LEU A 1 85 ? 1.398 4.137 6.099 1.00 94.69 85 LEU A C 1
ATOM 694 O O . LEU A 1 85 ? 0.740 4.914 5.410 1.00 94.69 85 LEU A O 1
ATOM 698 N N . THR A 1 86 ? 1.056 2.861 6.237 1.00 95.19 86 THR A N 1
ATOM 699 C CA . THR A 1 86 ? -0.205 2.320 5.724 1.00 95.19 86 THR A CA 1
ATOM 700 C C . THR A 1 86 ? -0.852 1.399 6.747 1.00 95.19 86 THR A C 1
ATOM 702 O O . THR A 1 86 ? -0.171 0.614 7.413 1.00 95.19 86 THR A O 1
ATOM 705 N N . LYS A 1 87 ? -2.170 1.508 6.916 1.00 93.56 87 LYS A N 1
ATOM 706 C CA . LYS A 1 87 ? -2.917 0.664 7.848 1.00 93.56 87 LYS A CA 1
ATOM 707 C C . LYS A 1 87 ? -2.915 -0.778 7.344 1.00 93.56 87 LYS A C 1
ATOM 709 O O . LYS A 1 87 ? -3.126 -1.046 6.163 1.00 93.56 87 LYS A O 1
ATOM 714 N N . ARG A 1 88 ? -2.665 -1.728 8.241 1.00 93.69 88 ARG A N 1
ATOM 715 C CA . ARG A 1 88 ? -2.591 -3.151 7.895 1.00 93.69 88 ARG A CA 1
ATOM 716 C C . ARG A 1 88 ? -3.983 -3.725 7.672 1.00 93.69 88 ARG A C 1
ATOM 718 O O . ARG A 1 88 ? -4.770 -3.803 8.606 1.00 93.69 88 ARG A O 1
ATOM 725 N N . PHE A 1 89 ? -4.240 -4.202 6.459 1.00 94.19 89 PHE A N 1
ATOM 726 C CA . PHE A 1 89 ? -5.471 -4.921 6.116 1.00 94.19 89 PHE A CA 1
ATOM 727 C C . PHE A 1 89 ? -5.456 -6.397 6.558 1.00 94.19 89 PHE A C 1
ATOM 729 O O . PHE A 1 89 ? -6.494 -7.046 6.562 1.00 94.19 89 PHE A O 1
ATOM 736 N N . ASP A 1 90 ? -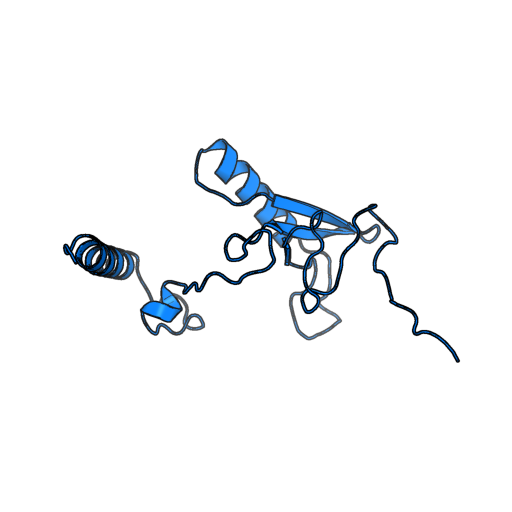4.297 -6.949 6.939 1.00 94.69 90 ASP A N 1
ATOM 737 C CA . ASP A 1 90 ? -4.140 -8.346 7.377 1.00 94.69 90 ASP A CA 1
ATOM 738 C C . ASP A 1 90 ? -4.276 -8.524 8.907 1.00 94.69 90 ASP A C 1
ATOM 740 O O . ASP A 1 90 ? -3.782 -9.496 9.500 1.00 94.69 90 ASP A O 1
ATOM 744 N N . ARG A 1 91 ? -4.897 -7.548 9.576 1.00 91.81 91 ARG A N 1
ATOM 745 C CA . ARG A 1 91 ? -5.091 -7.506 11.028 1.00 91.81 91 ARG A CA 1
ATOM 746 C C . ARG A 1 91 ? -6.528 -7.138 11.373 1.00 91.81 91 ARG A C 1
ATOM 748 O O . ARG A 1 91 ? -7.105 -6.252 10.751 1.00 91.81 91 ARG A O 1
ATOM 755 N N . THR A 1 92 ? -7.079 -7.801 12.383 1.00 90.19 92 THR A N 1
ATOM 756 C CA . THR A 1 92 ? -8.370 -7.438 12.980 1.00 90.19 92 THR A CA 1
ATOM 757 C C . THR A 1 92 ? -8.171 -6.408 14.098 1.00 90.19 92 THR A C 1
ATOM 759 O O . THR A 1 92 ? -7.050 -6.205 14.574 1.00 90.19 92 THR A O 1
ATOM 762 N N . ALA A 1 93 ? -9.249 -5.738 14.517 1.00 84.56 93 ALA A N 1
ATOM 763 C CA . ALA A 1 93 ? -9.201 -4.696 15.551 1.00 84.56 93 ALA A CA 1
ATOM 764 C C . ALA A 1 93 ? -8.734 -5.221 16.925 1.00 84.56 93 ALA A C 1
ATOM 766 O O . ALA A 1 93 ? -8.099 -4.501 17.683 1.00 84.56 93 ALA A O 1
ATOM 767 N N . ASP A 1 94 ? -8.992 -6.494 17.224 1.00 86.75 94 ASP A N 1
ATOM 768 C CA . ASP A 1 94 ? -8.550 -7.200 18.433 1.00 86.75 94 ASP A CA 1
ATOM 769 C C . ASP A 1 94 ? -7.129 -7.796 18.316 1.00 86.75 94 ASP A C 1
ATOM 771 O O . ASP A 1 94 ? -6.650 -8.470 19.226 1.00 86.75 94 ASP A O 1
ATOM 775 N N . GLY A 1 95 ? -6.426 -7.548 17.205 1.00 85.69 95 GLY A N 1
ATOM 776 C CA . GLY A 1 95 ? -5.047 -7.999 16.984 1.00 85.69 95 GLY A CA 1
ATOM 777 C C . GLY A 1 95 ? -4.904 -9.405 16.399 1.00 85.69 95 GLY A C 1
ATOM 778 O O . GLY A 1 95 ? -3.784 -9.914 16.267 1.00 85.69 95 GLY A O 1
ATOM 779 N N . GLY A 1 96 ? -6.013 -10.026 16.002 1.00 90.19 96 GLY A N 1
ATOM 780 C CA . GLY A 1 96 ? -6.025 -11.251 15.213 1.00 90.19 96 GLY A CA 1
ATOM 781 C C . GLY A 1 96 ? -5.318 -11.080 13.866 1.00 90.19 96 GLY A C 1
ATOM 782 O O . GLY A 1 96 ? -5.212 -9.988 13.299 1.00 90.19 96 GLY A O 1
ATOM 783 N N . ARG A 1 97 ? -4.780 -12.188 13.349 1.00 92.12 97 ARG A N 1
ATOM 784 C CA . ARG A 1 97 ? -4.062 -12.225 12.069 1.00 92.12 97 ARG A CA 1
ATOM 785 C C . ARG A 1 97 ? -4.950 -12.840 11.003 1.00 92.12 97 ARG A C 1
ATOM 787 O O . ARG A 1 97 ? -5.462 -13.938 11.196 1.00 92.12 97 ARG A O 1
ATOM 794 N N . ILE A 1 98 ? -5.056 -12.167 9.866 1.00 94.44 98 ILE A N 1
ATOM 795 C CA . ILE A 1 98 ? -5.715 -12.707 8.680 1.00 94.44 98 ILE A CA 1
ATOM 796 C C . ILE A 1 98 ? -4.630 -13.344 7.813 1.00 94.44 98 ILE A C 1
ATOM 798 O O . ILE A 1 98 ? -3.623 -12.707 7.501 1.00 94.44 98 ILE A O 1
ATOM 802 N N . HIS A 1 99 ? -4.793 -14.623 7.475 1.00 94.19 99 HIS A N 1
ATOM 803 C CA . HIS A 1 99 ? -3.834 -15.322 6.627 1.00 94.19 99 HIS A CA 1
ATOM 804 C C . HIS A 1 99 ? -3.921 -14.794 5.191 1.00 94.19 99 HIS A C 1
ATOM 806 O O . HIS A 1 99 ? -4.994 -14.795 4.594 1.00 94.19 99 HIS A O 1
ATOM 812 N N . MET A 1 100 ? -2.787 -14.346 4.651 1.00 92.12 100 MET A N 1
ATOM 813 C CA . MET A 1 100 ? -2.684 -13.721 3.334 1.00 92.12 100 MET A CA 1
ATOM 814 C C . MET A 1 100 ? -1.466 -14.275 2.594 1.00 92.12 100 MET A C 1
ATOM 816 O O . MET A 1 100 ? -0.400 -14.446 3.188 1.00 92.12 100 MET A O 1
ATOM 820 N N . HIS A 1 101 ? -1.603 -14.480 1.285 1.00 91.38 101 HIS A N 1
ATOM 821 C CA . HIS A 1 101 ? -0.493 -14.767 0.380 1.00 91.38 101 HIS A CA 1
ATOM 822 C C . HIS A 1 101 ? -0.506 -13.785 -0.793 1.00 91.38 101 HIS A C 1
ATOM 824 O O . HIS A 1 101 ? -1.557 -13.468 -1.345 1.00 91.38 101 HIS A O 1
ATOM 830 N N . GLY A 1 102 ? 0.678 -13.324 -1.197 1.00 90.00 102 GLY A N 1
ATOM 831 C CA . GLY A 1 102 ? 0.844 -12.648 -2.481 1.00 90.00 102 GLY A CA 1
ATOM 832 C C . GLY A 1 102 ? 0.793 -13.647 -3.638 1.00 90.00 102 GLY A C 1
ATOM 833 O O . GLY A 1 102 ? 1.046 -14.839 -3.450 1.00 90.00 102 GLY A O 1
ATOM 834 N N . LEU A 1 103 ? 0.545 -13.154 -4.854 1.00 89.38 103 LEU A N 1
ATOM 835 C CA . LEU A 1 103 ? 0.522 -13.984 -6.064 1.00 89.38 103 LEU A CA 1
ATOM 836 C C . LEU A 1 103 ? 1.812 -14.797 -6.243 1.00 89.38 103 LEU A C 1
ATOM 838 O O . LEU A 1 103 ? 1.738 -15.975 -6.563 1.00 89.38 103 LEU A O 1
ATOM 842 N N . ALA A 1 104 ? 2.978 -14.191 -5.995 1.00 90.38 104 ALA A N 1
ATOM 843 C CA . ALA A 1 104 ? 4.263 -14.885 -6.082 1.00 90.38 104 ALA A CA 1
ATOM 844 C C . ALA A 1 104 ? 4.357 -16.076 -5.120 1.00 90.38 104 ALA A C 1
ATOM 846 O O . ALA A 1 104 ? 4.832 -17.137 -5.508 1.00 90.38 104 ALA A O 1
ATOM 847 N N . GLY A 1 105 ? 3.834 -15.929 -3.899 1.00 89.88 105 GLY A N 1
ATOM 848 C CA . GLY A 1 105 ? 3.772 -17.023 -2.931 1.00 89.88 105 GLY A CA 1
ATOM 849 C C . GLY A 1 105 ? 2.823 -18.137 -3.373 1.00 89.88 105 GLY A C 1
ATOM 850 O O . GLY A 1 105 ? 3.182 -19.303 -3.283 1.00 89.88 105 GLY A O 1
ATOM 851 N N . LEU A 1 106 ? 1.648 -17.780 -3.903 1.00 89.44 106 LEU A N 1
ATOM 852 C CA . LEU A 1 106 ? 0.670 -18.749 -4.419 1.00 89.44 106 LEU A CA 1
ATOM 853 C C . LEU A 1 106 ? 1.187 -19.515 -5.640 1.00 89.44 106 LEU A C 1
ATOM 855 O O . LEU A 1 106 ? 0.924 -20.703 -5.793 1.00 89.44 106 LEU A O 1
ATOM 859 N N . ALA A 1 107 ? 1.911 -18.826 -6.516 1.00 89.94 107 ALA A N 1
ATOM 860 C CA . ALA A 1 107 ? 2.410 -19.371 -7.767 1.00 89.94 107 ALA A CA 1
ATOM 861 C C . ALA A 1 107 ? 3.836 -19.938 -7.663 1.00 89.94 107 ALA A C 1
ATOM 863 O O . ALA A 1 107 ? 4.391 -20.342 -8.682 1.00 89.94 107 ALA A O 1
ATOM 864 N N . HIS A 1 108 ? 4.428 -19.955 -6.461 1.00 89.44 108 HIS A N 1
ATOM 865 C CA . HIS A 1 108 ? 5.812 -20.375 -6.212 1.00 89.44 108 HIS A CA 1
ATOM 866 C C . HIS A 1 108 ? 6.836 -19.686 -7.133 1.00 89.44 108 HIS A C 1
ATOM 868 O O . HIS A 1 108 ? 7.755 -20.313 -7.656 1.00 89.44 108 HIS A O 1
ATOM 874 N N . ILE A 1 109 ? 6.664 -18.380 -7.342 1.00 89.31 109 ILE A N 1
ATOM 875 C CA . ILE A 1 109 ? 7.539 -17.561 -8.184 1.00 89.31 109 ILE A CA 1
ATOM 876 C C . ILE A 1 109 ? 8.653 -16.974 -7.322 1.00 89.31 109 ILE A C 1
ATOM 878 O O . ILE A 1 109 ? 8.390 -16.411 -6.256 1.00 89.31 109 ILE A O 1
ATOM 882 N N . ASP A 1 110 ? 9.885 -17.028 -7.823 1.00 90.31 110 ASP A N 1
ATOM 883 C CA . ASP A 1 110 ? 10.990 -16.275 -7.241 1.00 90.31 110 ASP A CA 1
ATOM 884 C C . ASP A 1 110 ? 10.865 -14.788 -7.604 1.00 90.31 110 ASP A C 1
ATOM 886 O O . ASP A 1 110 ? 11.086 -14.375 -8.745 1.00 90.31 110 ASP A O 1
ATOM 890 N N . TYR A 1 111 ? 10.494 -13.976 -6.614 1.00 85.06 111 TYR A N 1
ATOM 891 C CA . TYR A 1 111 ? 10.325 -12.533 -6.769 1.00 85.06 111 TYR A CA 1
ATOM 892 C C . TYR A 1 111 ? 11.648 -11.796 -7.033 1.00 85.06 111 TYR A C 1
ATOM 894 O O . TYR A 1 111 ? 11.615 -10.639 -7.450 1.00 85.06 111 TYR A O 1
ATOM 902 N N . ASN A 1 112 ? 12.800 -12.437 -6.801 1.00 90.44 112 ASN A N 1
ATOM 903 C CA . ASN A 1 112 ? 14.111 -11.840 -7.053 1.00 90.44 112 ASN A CA 1
ATOM 904 C C . ASN A 1 112 ? 14.503 -11.880 -8.531 1.00 90.44 112 ASN A C 1
ATOM 906 O O . ASN A 1 112 ? 15.463 -11.214 -8.909 1.00 90.44 112 ASN A O 1
ATOM 910 N N . ILE A 1 113 ? 13.789 -12.640 -9.369 1.00 90.75 113 ILE A N 1
ATOM 911 C CA . ILE A 1 113 ? 14.081 -12.758 -10.797 1.00 90.75 113 ILE A CA 1
ATOM 912 C C . ILE A 1 113 ? 13.232 -11.730 -11.564 1.00 90.75 113 ILE A C 1
ATOM 914 O O . ILE A 1 113 ? 12.020 -11.916 -11.729 1.00 90.75 113 ILE A O 1
ATOM 918 N N . PRO A 1 114 ? 13.828 -10.635 -12.078 1.00 88.19 114 PRO A N 1
ATOM 919 C CA . PRO A 1 114 ? 13.071 -9.615 -12.788 1.00 88.19 114 PRO A CA 1
ATOM 920 C C . PRO A 1 114 ? 12.422 -10.200 -14.042 1.00 88.19 114 PRO A C 1
ATOM 922 O O . PRO A 1 114 ? 13.064 -10.923 -14.802 1.00 88.19 114 PRO A O 1
ATOM 925 N N . ARG A 1 115 ? 11.157 -9.843 -14.293 1.00 87.19 115 ARG A N 1
ATOM 926 C CA . ARG A 1 115 ? 10.372 -10.322 -15.450 1.00 87.19 115 ARG A CA 1
ATOM 927 C C . ARG A 1 115 ? 10.199 -11.848 -15.520 1.00 87.19 115 ARG A C 1
ATOM 929 O O . ARG A 1 115 ? 9.839 -12.356 -16.577 1.00 87.19 115 ARG A O 1
ATOM 936 N N . ALA A 1 116 ? 10.372 -12.573 -14.412 1.00 87.00 116 ALA A N 1
ATOM 937 C CA . ALA A 1 116 ? 10.028 -13.997 -14.341 1.00 87.00 116 ALA A CA 1
ATOM 938 C C . ALA A 1 116 ? 8.527 -14.274 -14.529 1.00 87.00 116 ALA A C 1
ATOM 940 O O . ALA A 1 116 ? 8.134 -15.422 -14.718 1.00 87.00 116 ALA A O 1
ATOM 941 N N . TYR A 1 117 ? 7.693 -13.233 -14.466 1.00 89.19 117 TYR A N 1
ATOM 942 C CA . TYR A 1 117 ? 6.248 -13.340 -14.560 1.00 89.19 117 TYR A CA 1
ATOM 943 C C . TYR A 1 117 ? 5.639 -12.293 -15.485 1.00 89.19 117 TYR A C 1
ATOM 945 O O . TYR A 1 117 ? 6.128 -11.165 -15.567 1.00 89.19 117 TYR A O 1
ATOM 953 N N . SER A 1 118 ? 4.548 -12.664 -16.156 1.00 90.69 118 SER A N 1
ATOM 954 C CA . SER A 1 118 ? 3.823 -11.801 -17.091 1.00 90.69 118 SER A CA 1
ATOM 955 C C . SER A 1 118 ? 2.350 -11.640 -16.710 1.00 90.69 118 SER A C 1
ATOM 957 O O . SER A 1 118 ? 1.786 -12.424 -15.940 1.00 90.69 118 SER A O 1
ATOM 959 N N . TYR A 1 119 ? 1.699 -10.628 -17.291 1.00 91.06 119 TYR A N 1
ATOM 960 C CA . TYR A 1 119 ? 0.262 -10.409 -17.114 1.00 91.06 119 TYR A CA 1
ATOM 961 C C . TYR A 1 119 ? -0.590 -11.581 -17.619 1.00 91.06 119 TYR A C 1
ATOM 963 O O . TYR A 1 119 ? -1.614 -11.880 -17.011 1.00 91.06 119 TYR A O 1
ATOM 971 N N . ASP A 1 120 ? -0.161 -12.279 -18.675 1.00 91.31 120 ASP A N 1
ATOM 972 C CA . ASP A 1 120 ? -0.851 -13.478 -19.170 1.00 91.31 120 ASP A CA 1
ATOM 973 C C . ASP A 1 120 ? -0.940 -14.555 -18.078 1.00 91.31 120 ASP A C 1
ATOM 975 O O . ASP A 1 120 ? -2.017 -15.064 -17.753 1.00 91.31 120 ASP A O 1
ATOM 979 N N . GLN A 1 121 ? 0.185 -14.817 -17.409 1.00 90.12 121 GLN A N 1
ATOM 980 C CA . GLN A 1 121 ? 0.220 -15.793 -16.330 1.00 90.12 121 GLN A CA 1
ATOM 981 C C . GLN A 1 121 ? -0.578 -15.325 -15.097 1.00 90.12 121 GLN A C 1
ATOM 983 O O . GLN A 1 121 ? -1.252 -16.137 -14.459 1.00 90.12 121 GLN A O 1
ATOM 988 N N . TYR A 1 122 ? -0.601 -14.019 -14.799 1.00 90.00 122 TYR A N 1
ATOM 989 C CA . TYR A 1 122 ? -1.494 -13.452 -13.778 1.00 90.00 122 TYR A CA 1
ATOM 990 C C . TYR A 1 122 ? -2.977 -13.718 -14.085 1.00 90.00 122 TYR A C 1
ATOM 992 O O . TYR A 1 122 ? -3.709 -14.206 -13.218 1.00 90.00 122 TYR A O 1
ATOM 1000 N N . PHE A 1 123 ? -3.430 -13.454 -15.316 1.00 91.12 123 PHE A N 1
ATOM 1001 C CA . PHE A 1 123 ? -4.819 -13.707 -15.706 1.00 91.12 123 PHE A CA 1
ATOM 1002 C C . PHE A 1 123 ? -5.176 -15.194 -15.636 1.00 91.12 123 PHE A C 1
ATOM 1004 O O . PHE A 1 123 ? -6.293 -15.542 -15.237 1.00 91.12 123 PHE A O 1
ATOM 1011 N N . ARG A 1 124 ? -4.218 -16.082 -15.931 1.00 89.75 124 ARG A N 1
ATOM 1012 C CA . ARG A 1 124 ? -4.391 -17.527 -15.756 1.00 89.75 124 ARG A CA 1
ATOM 1013 C C . ARG A 1 124 ? -4.656 -17.903 -14.296 1.00 89.75 124 ARG A C 1
ATOM 1015 O O . ARG A 1 124 ? -5.604 -18.645 -14.038 1.00 89.75 124 ARG A O 1
ATOM 1022 N N . TRP A 1 125 ? -3.902 -17.360 -13.337 1.00 89.38 125 TRP A N 1
ATOM 1023 C CA . TRP A 1 125 ? -4.173 -17.599 -11.910 1.00 89.38 125 TRP A CA 1
ATOM 1024 C C . TRP A 1 125 ? -5.487 -17.009 -11.443 1.00 89.38 125 TRP A C 1
ATOM 1026 O O . TRP A 1 125 ? -6.217 -17.669 -10.705 1.00 89.38 125 TRP A O 1
ATOM 1036 N N . ARG A 1 126 ? -5.823 -15.797 -11.897 1.00 85.31 126 ARG A N 1
ATOM 1037 C CA . ARG A 1 126 ? -7.117 -15.183 -11.583 1.00 85.31 126 ARG A CA 1
ATOM 1038 C C . ARG A 1 126 ? -8.269 -16.101 -11.996 1.00 85.31 126 ARG A C 1
ATOM 1040 O O . ARG A 1 126 ? -9.217 -16.263 -11.233 1.00 85.31 126 ARG A O 1
ATOM 1047 N N . ARG A 1 127 ? -8.174 -16.742 -13.167 1.00 86.25 127 ARG A N 1
ATOM 1048 C CA . ARG A 1 127 ? -9.178 -17.705 -13.643 1.00 86.25 127 ARG A CA 1
ATOM 1049 C C . ARG A 1 127 ? -9.246 -18.960 -12.768 1.00 86.25 127 ARG A C 1
ATOM 1051 O O . ARG A 1 127 ? -10.347 -19.388 -12.444 1.00 86.25 127 ARG A O 1
ATOM 1058 N N . ILE A 1 128 ? -8.105 -19.522 -12.361 1.00 84.06 128 ILE A N 1
ATOM 1059 C CA . ILE A 1 128 ? -8.064 -20.693 -11.465 1.00 84.06 128 ILE A CA 1
ATOM 1060 C C . ILE A 1 128 ? -8.709 -20.359 -10.112 1.00 84.06 128 ILE A C 1
ATOM 1062 O O . ILE A 1 128 ? -9.582 -21.092 -9.656 1.00 84.06 128 ILE A O 1
ATOM 1066 N N . MET A 1 129 ? -8.344 -19.227 -9.502 1.00 81.56 129 MET A N 1
ATOM 1067 C CA . MET A 1 129 ? -8.896 -18.818 -8.206 1.00 81.56 129 MET A CA 1
ATOM 1068 C C . MET A 1 129 ? -10.400 -18.528 -8.267 1.00 81.56 129 MET A C 1
ATOM 1070 O O . MET A 1 129 ? -11.127 -18.913 -7.356 1.00 81.56 129 MET A O 1
ATOM 1074 N N . PHE A 1 130 ? -10.884 -17.915 -9.352 1.00 75.94 130 PHE A N 1
ATOM 1075 C CA . PHE A 1 130 ? -12.313 -17.646 -9.531 1.00 75.94 130 PHE A CA 1
ATOM 1076 C C . PHE A 1 130 ? -13.150 -18.931 -9.629 1.00 75.94 130 PHE A C 1
ATOM 1078 O O . PHE A 1 130 ? -14.242 -19.007 -9.069 1.00 75.94 130 PHE A O 1
ATOM 1085 N N . VAL A 1 131 ? -12.637 -19.963 -10.308 1.00 65.94 131 VAL A N 1
ATOM 1086 C CA . VAL A 1 131 ? -13.322 -21.264 -10.409 1.00 65.94 131 VAL A CA 1
ATOM 1087 C C . VAL A 1 131 ? -13.395 -21.956 -9.047 1.00 65.94 131 VAL A C 1
ATOM 1089 O O . VAL A 1 131 ? -14.436 -22.509 -8.703 1.00 65.94 131 VAL A O 1
ATOM 1092 N N . VAL A 1 132 ? -12.332 -21.876 -8.241 1.00 62.69 132 VAL A N 1
ATOM 1093 C CA . VAL A 1 132 ? -12.311 -22.459 -6.889 1.00 62.69 132 VAL A CA 1
ATOM 1094 C C . VAL A 1 132 ? -13.308 -21.762 -5.954 1.00 62.69 132 VAL A C 1
ATOM 1096 O O . VAL A 1 132 ? -13.955 -22.435 -5.158 1.00 62.69 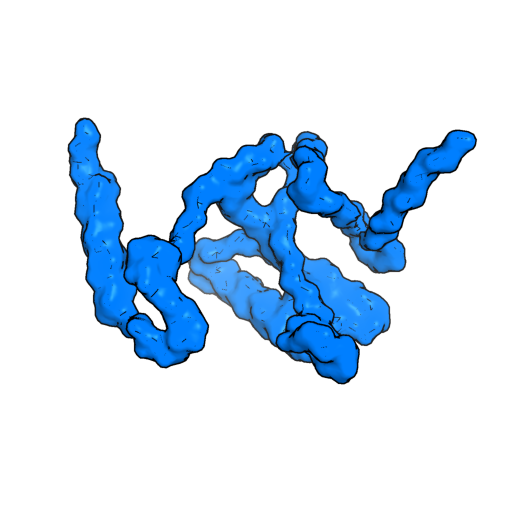132 VAL A O 1
ATOM 1099 N N . SER A 1 133 ? -13.492 -20.440 -6.064 1.00 61.31 133 SER A N 1
ATOM 1100 C CA . SER A 1 133 ? -14.456 -19.703 -5.230 1.00 61.31 133 SER A CA 1
ATOM 1101 C C . SER A 1 133 ? -15.917 -19.866 -5.663 1.00 61.31 133 SER A C 1
ATOM 1103 O O . SER A 1 133 ? -16.815 -19.662 -4.852 1.00 61.31 133 SER A O 1
ATOM 1105 N N . ALA A 1 134 ? -16.159 -20.191 -6.936 1.00 56.28 134 ALA A N 1
ATOM 1106 C CA . ALA A 1 134 ? -17.498 -20.336 -7.511 1.00 56.28 134 ALA A CA 1
ATOM 1107 C C . ALA A 1 134 ? -18.049 -21.774 -7.447 1.00 56.28 134 ALA A C 1
ATOM 1109 O O . ALA A 1 134 ? -19.195 -22.002 -7.832 1.00 56.28 134 ALA A O 1
ATOM 1110 N N . SER A 1 135 ? -17.262 -22.744 -6.965 1.00 37.56 135 SER A N 1
ATOM 1111 C CA . SER A 1 135 ? -17.762 -24.089 -6.671 1.00 37.56 135 SER A CA 1
ATOM 1112 C C . SER A 1 135 ? -18.678 -24.031 -5.443 1.00 37.56 135 SER A C 1
ATOM 1114 O O . SER A 1 135 ? -18.226 -23.569 -4.390 1.00 37.56 135 SER A O 1
ATOM 1116 N N . PRO A 1 136 ? -19.933 -24.513 -5.520 1.00 47.88 136 PRO A N 1
ATOM 1117 C CA . PRO A 1 136 ? -20.739 -24.696 -4.323 1.00 47.88 136 PRO A CA 1
ATOM 1118 C C . PRO A 1 136 ? -20.012 -25.683 -3.401 1.00 47.88 136 PRO A C 1
ATOM 1120 O O . PRO A 1 136 ? -19.470 -26.686 -3.874 1.00 47.88 136 PRO A O 1
ATOM 1123 N N . ARG A 1 137 ? -19.953 -25.353 -2.110 1.00 50.31 137 ARG A N 1
ATOM 1124 C CA . ARG A 1 137 ? -19.605 -26.315 -1.060 1.00 50.31 137 ARG A CA 1
ATOM 1125 C C . ARG A 1 137 ? -20.795 -27.215 -0.776 1.00 50.31 137 ARG A C 1
ATOM 1127 O O . ARG A 1 137 ? -21.927 -26.682 -0.818 1.00 50.31 137 ARG A O 1
#

pLDDT: mean 79.35, std 20.09, range [23.28, 98.19]

Radius of gyration: 19.48 Å; chains: 1; bounding box: 47×43×60 Å